Protein AF-A0A1G6FZF7-F1 (afdb_monomer)

Radius of gyration: 26.63 Å; Cα contacts (8 Å, |Δi|>4): 48; chains: 1; bounding box: 38×83×36 Å

Nearest PDB structures (foldseek):
  2ivx-assembly2_B  TM=2.485E-01  e=5.433E-01  Homo sapiens
  5ln3-assembly1_I  TM=4.070E-01  e=4.664E+00  Homo sapiens
  6msg-assembly1_B  TM=4.589E-01  e=8.240E+00  Homo sapiens

pLDDT: mean 76.97, std 15.12, range [40.91, 91.75]

Mean predicted aligned error: 15.94 Å

Foldseek 3Di:
DDQPPLLVVCCVQACVVPVVQSVVLVVVCVVVVHDPVLLSVQVVVCVVVVNRHDGSVSSVVSSCVVPPPPPDDPDPDPDPVVVVVVVVVVVVVVVVVVVVVVVVVVVVVVVVVVVVD

Organism: Bacteroides ovatus (NCBI:txid28116)

Solvent-accessible surface area (backbone atoms only — not comparable to full-atom values): 6853 Å² total; per-residue (Å²): 139,79,82,55,69,66,60,54,48,51,36,63,77,57,20,66,95,39,55,66,53,48,53,51,42,54,51,49,28,58,76,70,73,46,49,74,64,44,54,50,52,22,47,50,54,41,48,75,72,67,49,88,75,62,53,55,66,59,37,53,54,36,38,47,73,70,63,52,74,68,77,80,64,100,50,104,54,73,53,72,68,52,49,51,52,52,49,52,51,54,54,52,49,51,53,51,50,52,52,53,48,52,50,51,53,52,53,52,54,53,58,55,55,68,72,74,113

Secondary structure (DSSP, 8-state):
-PPPHHHHHHHHHHSTT-HHHHHHHHHHHHHTT--HHHHHHHHHHHHHTT-SS--HHHHHHHHHHHHS--SS---SS--HHHHHHHHHHHHHHHHHHHHHHHHHHHHHHHHHHHTT-

Sequence (117 aa):
MQMPAKIQELFQIHFQDNGRDFVLLIQYAAENGFTDKDIIRSYEALRLRGVHKVSADQIKAFMHANNEPQDGNGENVPAPEHRQQSRQIEDAAMGILVDLTRMMDSTQALTQIDSLN

Structure (mmCIF, N/CA/C/O backbone):
data_AF-A0A1G6FZF7-F1
#
_entry.id   AF-A0A1G6FZF7-F1
#
loop_
_atom_site.group_PDB
_atom_site.id
_atom_site.type_symbol
_atom_site.label_atom_id
_atom_site.label_alt_id
_atom_site.label_comp_id
_atom_site.label_asym_id
_atom_site.label_entity_id
_atom_site.label_seq_id
_atom_site.pdbx_PDB_ins_code
_atom_site.Cartn_x
_atom_site.Cartn_y
_atom_site.Cartn_z
_atom_site.occupancy
_atom_site.B_iso_or_equiv
_atom_site.auth_seq_id
_atom_site.auth_comp_id
_atom_site.auth_asym_id
_atom_site.auth_atom_id
_atom_site.pdbx_PDB_model_num
ATOM 1 N N . MET A 1 1 ? 7.752 23.705 -7.236 1.00 45.81 1 MET A N 1
ATOM 2 C CA . MET A 1 1 ? 7.417 22.272 -7.107 1.00 45.81 1 MET A CA 1
ATOM 3 C C . MET A 1 1 ? 5.906 22.175 -7.031 1.00 45.81 1 MET A C 1
ATOM 5 O O 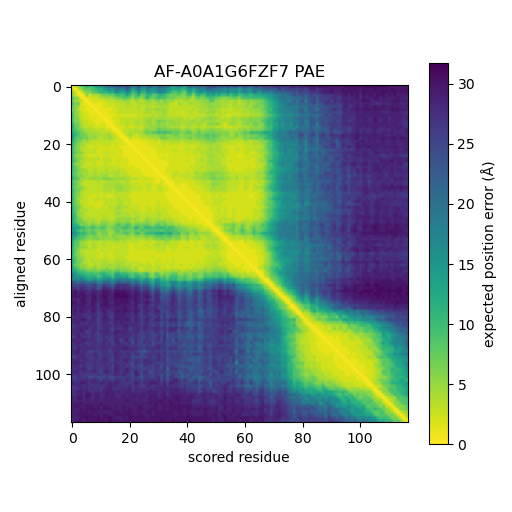. MET A 1 1 ? 5.335 22.674 -6.073 1.00 45.81 1 MET A O 1
ATOM 9 N N . GLN A 1 2 ? 5.255 21.681 -8.083 1.00 55.19 2 GLN A N 1
ATOM 10 C CA . GLN A 1 2 ? 3.797 21.559 -8.133 1.00 55.19 2 GLN A CA 1
ATOM 11 C C . GLN A 1 2 ? 3.448 20.112 -7.791 1.00 55.19 2 GLN A C 1
ATOM 13 O O . GLN A 1 2 ? 3.946 19.203 -8.452 1.00 55.19 2 GLN A O 1
ATOM 18 N N . MET A 1 3 ? 2.661 19.903 -6.732 1.00 63.12 3 MET A N 1
ATOM 19 C CA . MET A 1 3 ? 2.198 18.567 -6.358 1.00 63.12 3 MET A CA 1
ATOM 20 C C . MET A 1 3 ? 1.396 17.968 -7.524 1.00 63.12 3 MET A C 1
ATOM 22 O O . MET A 1 3 ? 0.525 18.657 -8.066 1.00 63.12 3 MET A O 1
ATOM 26 N N . PRO A 1 4 ? 1.655 16.713 -7.927 1.00 77.19 4 PRO A N 1
ATOM 27 C CA . PRO A 1 4 ? 0.869 16.057 -8.962 1.00 77.19 4 PRO A CA 1
ATOM 28 C C . PRO A 1 4 ? -0.612 16.007 -8.571 1.00 77.19 4 PRO A C 1
ATOM 30 O O . PRO A 1 4 ? -0.938 15.667 -7.435 1.00 77.19 4 PRO A O 1
ATOM 33 N N . ALA A 1 5 ? -1.518 16.268 -9.518 1.00 80.50 5 ALA A N 1
ATOM 34 C CA . ALA A 1 5 ? -2.965 16.271 -9.261 1.00 80.50 5 ALA A CA 1
ATOM 35 C C . ALA A 1 5 ? -3.462 14.974 -8.585 1.00 80.50 5 ALA A C 1
ATOM 37 O O . ALA A 1 5 ? -4.336 15.016 -7.726 1.00 80.50 5 ALA A O 1
ATOM 38 N N . LYS A 1 6 ? -2.837 13.829 -8.899 1.00 81.38 6 LYS A N 1
ATOM 39 C CA . LYS A 1 6 ? -3.139 12.526 -8.284 1.00 81.38 6 LYS A CA 1
ATOM 40 C C . LYS A 1 6 ? -2.745 12.422 -6.805 1.00 81.38 6 LYS A C 1
ATOM 42 O O . LYS A 1 6 ? -3.428 11.744 -6.048 1.00 81.38 6 LYS A O 1
ATOM 47 N N . ILE A 1 7 ? -1.668 13.085 -6.379 1.00 85.44 7 ILE A N 1
ATOM 48 C CA . ILE A 1 7 ? -1.271 13.147 -4.961 1.00 85.44 7 ILE A CA 1
ATOM 49 C C . ILE A 1 7 ? -2.283 13.988 -4.175 1.00 85.44 7 ILE A C 1
ATOM 51 O O . ILE A 1 7 ? -2.667 13.635 -3.062 1.00 85.44 7 ILE A O 1
ATOM 55 N N . GLN A 1 8 ? -2.773 15.068 -4.785 1.00 84.12 8 GLN A N 1
ATOM 56 C CA . GLN A 1 8 ? -3.816 15.898 -4.194 1.00 84.12 8 GLN A CA 1
ATOM 57 C C . GLN A 1 8 ? -5.166 15.163 -4.117 1.00 84.12 8 GLN A C 1
ATOM 59 O O . GLN A 1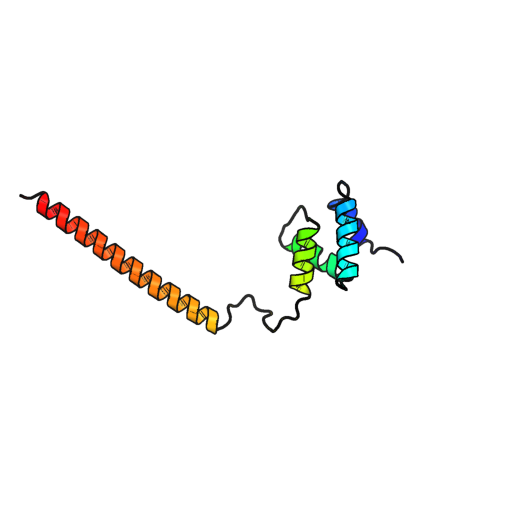 8 ? -5.878 15.295 -3.124 1.00 84.12 8 GLN A O 1
ATOM 64 N N . GLU A 1 9 ? -5.511 14.373 -5.135 1.00 86.62 9 GLU A N 1
ATOM 65 C CA . GLU A 1 9 ? -6.692 13.503 -5.128 1.00 86.62 9 GLU A CA 1
ATOM 66 C C . GLU A 1 9 ? -6.592 12.436 -4.027 1.00 86.62 9 GLU A C 1
ATOM 68 O O . GLU A 1 9 ? -7.527 12.267 -3.247 1.00 86.62 9 GLU A O 1
ATOM 73 N N . LEU A 1 10 ? -5.437 11.770 -3.900 1.00 86.69 10 LEU A N 1
ATOM 74 C CA . LEU A 1 10 ? -5.166 10.815 -2.822 1.00 86.69 10 LEU A CA 1
ATOM 75 C C . LEU A 1 10 ? -5.408 11.445 -1.444 1.00 86.69 10 LEU A C 1
ATOM 77 O O . LEU A 1 10 ? -6.072 10.840 -0.601 1.00 86.69 10 LEU A O 1
ATOM 81 N N . PHE A 1 11 ? -4.906 12.667 -1.238 1.00 87.38 11 PHE A N 1
ATOM 82 C CA . PHE A 1 11 ? -5.123 13.413 -0.004 1.00 87.38 11 PHE A CA 1
ATOM 83 C C . PHE A 1 11 ? -6.611 13.670 0.259 1.00 87.38 11 PHE A C 1
ATOM 85 O O . PHE A 1 11 ? -7.099 13.346 1.337 1.00 87.38 11 PHE A O 1
ATOM 92 N N . GLN A 1 12 ? -7.343 14.200 -0.726 1.00 86.00 12 GLN A N 1
ATOM 93 C CA . GLN A 1 12 ? -8.763 14.535 -0.569 1.00 86.00 12 GLN A CA 1
ATOM 94 C C . GLN A 1 12 ? -9.645 13.309 -0.311 1.00 86.00 12 GLN A C 1
ATOM 96 O O . GLN A 1 12 ? -10.606 13.404 0.439 1.00 86.00 12 GLN A O 1
ATOM 101 N N . ILE A 1 13 ? -9.332 12.157 -0.906 1.00 85.62 13 ILE A N 1
ATOM 102 C CA . ILE A 1 13 ? -10.181 10.965 -0.773 1.00 85.62 13 ILE A CA 1
ATOM 103 C C . ILE A 1 13 ? -9.869 10.188 0.513 1.00 85.62 13 ILE A C 1
ATOM 105 O O . ILE A 1 13 ? -10.790 9.711 1.174 1.00 85.62 13 ILE A O 1
ATOM 109 N N . HIS A 1 14 ? -8.589 10.031 0.870 1.00 84.75 14 HIS A N 1
ATOM 110 C CA . HIS A 1 14 ? -8.176 9.085 1.922 1.00 84.75 14 HIS A CA 1
ATOM 111 C C . HIS A 1 14 ? -7.594 9.740 3.175 1.00 84.75 14 HIS A C 1
ATOM 113 O O . HIS A 1 14 ? -7.572 9.109 4.231 1.00 84.75 14 HIS A O 1
ATOM 119 N N . PHE A 1 15 ? -7.150 10.996 3.086 1.00 85.94 15 PHE A N 1
ATOM 120 C CA . PHE A 1 15 ? -6.428 11.679 4.164 1.00 85.94 15 PHE A CA 1
ATOM 121 C C . PHE A 1 15 ? -7.022 13.038 4.555 1.00 85.94 15 PHE A C 1
ATOM 123 O O . PHE A 1 15 ? -6.409 13.750 5.349 1.00 85.94 15 PHE A O 1
ATOM 130 N N . GLN A 1 16 ? -8.212 13.395 4.061 1.00 85.19 16 GLN A N 1
ATOM 131 C CA . GLN A 1 16 ? -8.853 14.679 4.367 1.00 85.19 16 GLN A CA 1
ATOM 132 C C . GLN A 1 16 ? -9.039 14.878 5.881 1.00 85.19 16 GLN A C 1
ATOM 134 O O . GLN A 1 16 ? -8.752 15.954 6.401 1.00 85.19 16 GLN A O 1
ATOM 139 N N . ASP A 1 17 ? -9.428 13.815 6.589 1.00 85.12 17 ASP A N 1
ATOM 140 C CA . ASP A 1 17 ? -9.598 13.818 8.048 1.00 85.12 17 ASP A CA 1
ATOM 141 C C . ASP A 1 17 ? -8.298 13.509 8.811 1.00 85.12 17 ASP A C 1
ATOM 143 O O . ASP A 1 17 ? -8.254 13.593 10.037 1.00 85.12 17 ASP A O 1
ATOM 147 N N . ASN A 1 18 ? -7.229 13.122 8.105 1.00 82.69 18 ASN A N 1
ATOM 148 C CA . ASN A 1 18 ? -5.983 12.660 8.709 1.00 82.69 18 ASN A CA 1
ATOM 149 C C . ASN A 1 18 ? -4.748 13.134 7.928 1.00 82.69 18 ASN A C 1
ATOM 151 O O . ASN A 1 18 ? -3.924 12.354 7.443 1.00 82.69 18 ASN A O 1
ATOM 155 N N . GLY A 1 19 ? -4.615 14.457 7.814 1.00 85.81 19 GLY A N 1
ATOM 156 C CA . GLY A 1 19 ? -3.518 15.064 7.063 1.00 85.81 19 GLY A CA 1
ATOM 157 C C . GLY A 1 19 ? -2.133 14.817 7.664 1.00 85.81 19 GLY A C 1
ATOM 158 O O . GLY A 1 19 ? -1.141 14.849 6.939 1.00 85.81 19 GLY A O 1
ATOM 159 N N . ARG A 1 20 ? -2.049 14.504 8.965 1.00 88.81 20 ARG A N 1
ATOM 160 C CA . ARG A 1 20 ? -0.788 14.119 9.617 1.00 88.81 20 ARG A CA 1
ATOM 161 C C . ARG A 1 20 ? -0.214 12.844 9.004 1.00 88.81 20 ARG A C 1
ATOM 163 O O . ARG A 1 20 ? 0.976 12.810 8.698 1.00 88.81 20 ARG A O 1
ATOM 170 N N . ASP A 1 21 ? -1.050 11.834 8.788 1.00 88.88 21 ASP A N 1
ATOM 171 C CA . ASP A 1 21 ? -0.618 10.559 8.210 1.00 88.88 21 ASP A CA 1
ATOM 172 C C . ASP A 1 21 ? -0.166 10.715 6.759 1.00 88.88 21 ASP A C 1
ATOM 174 O O . ASP A 1 21 ? 0.787 10.064 6.333 1.00 88.88 21 ASP A O 1
ATOM 178 N N . PHE A 1 22 ? -0.787 11.632 6.018 1.00 89.88 22 PHE A N 1
ATOM 179 C CA . PHE A 1 22 ? -0.342 11.977 4.673 1.00 89.88 22 PHE A CA 1
ATOM 180 C C . PHE A 1 22 ? 1.036 12.644 4.671 1.00 89.88 22 PHE A C 1
ATOM 182 O O . PHE A 1 22 ? 1.908 12.241 3.908 1.00 89.88 22 PHE A O 1
ATOM 189 N N . VAL A 1 23 ? 1.276 13.620 5.552 1.00 90.38 23 VAL A N 1
ATOM 190 C CA . VAL A 1 23 ? 2.602 14.252 5.670 1.00 90.38 23 VAL A CA 1
ATOM 191 C C . VAL A 1 23 ? 3.660 13.222 6.071 1.00 90.38 23 VAL A C 1
ATOM 193 O O . VAL A 1 23 ? 4.742 13.206 5.490 1.00 90.38 23 VAL A O 1
ATOM 196 N N . LEU A 1 24 ? 3.337 12.317 7.003 1.00 91.75 24 LEU A N 1
ATOM 197 C CA . LEU A 1 24 ? 4.221 11.214 7.389 1.00 91.75 24 LEU A CA 1
ATOM 198 C C . LEU A 1 24 ? 4.499 10.255 6.226 1.00 91.75 24 LEU A C 1
ATOM 200 O O . LEU A 1 24 ? 5.615 9.761 6.107 1.00 91.75 24 LEU A O 1
ATOM 204 N N . LEU A 1 25 ? 3.518 10.000 5.359 1.00 91.00 25 LEU A N 1
ATOM 205 C CA . LEU A 1 25 ? 3.705 9.197 4.151 1.00 91.00 25 LEU A CA 1
ATOM 206 C C . LEU A 1 25 ? 4.658 9.873 3.157 1.00 91.00 25 LEU A C 1
ATOM 208 O O . LEU A 1 25 ? 5.550 9.206 2.639 1.00 91.00 25 LEU A O 1
ATOM 212 N N . ILE A 1 26 ? 4.496 11.178 2.909 1.00 91.31 26 ILE A N 1
ATOM 213 C CA . ILE A 1 26 ? 5.388 11.938 2.018 1.00 91.31 26 ILE A CA 1
ATOM 214 C C . ILE A 1 26 ? 6.814 11.980 2.584 1.00 91.31 26 ILE A C 1
ATOM 216 O O . ILE A 1 26 ? 7.772 11.731 1.855 1.00 91.31 26 ILE A O 1
ATOM 220 N N . GLN A 1 27 ? 6.956 12.245 3.885 1.00 90.19 27 GLN A N 1
ATOM 221 C CA . GLN A 1 27 ? 8.254 12.259 4.562 1.00 90.19 27 GLN A CA 1
ATOM 222 C C . GLN A 1 27 ? 8.933 10.889 4.475 1.00 90.19 27 GLN A C 1
ATOM 224 O O . GLN A 1 27 ? 10.096 10.795 4.094 1.00 90.19 27 GLN A O 1
ATOM 229 N N . TYR A 1 28 ? 8.180 9.823 4.749 1.00 91.00 28 TYR A N 1
ATOM 230 C CA . TYR A 1 28 ? 8.663 8.455 4.623 1.00 91.00 28 TYR A CA 1
ATOM 231 C C . TYR A 1 28 ? 9.139 8.144 3.202 1.00 91.00 28 TYR A C 1
ATOM 233 O O . TYR A 1 28 ? 10.198 7.547 3.024 1.00 91.00 28 TYR A O 1
ATOM 241 N N . ALA A 1 29 ? 8.374 8.553 2.188 1.00 89.75 29 ALA A N 1
ATOM 242 C CA . ALA A 1 29 ? 8.758 8.354 0.800 1.00 89.75 29 ALA A CA 1
ATOM 243 C C . ALA A 1 29 ? 10.096 9.043 0.491 1.00 89.75 29 ALA A C 1
ATOM 245 O O . ALA A 1 29 ? 11.011 8.392 -0.007 1.00 89.75 29 ALA A O 1
ATOM 246 N N . ALA A 1 30 ? 10.250 10.307 0.891 1.00 88.88 30 ALA A N 1
ATOM 247 C CA . ALA A 1 30 ? 11.489 11.056 0.703 1.00 88.88 30 ALA 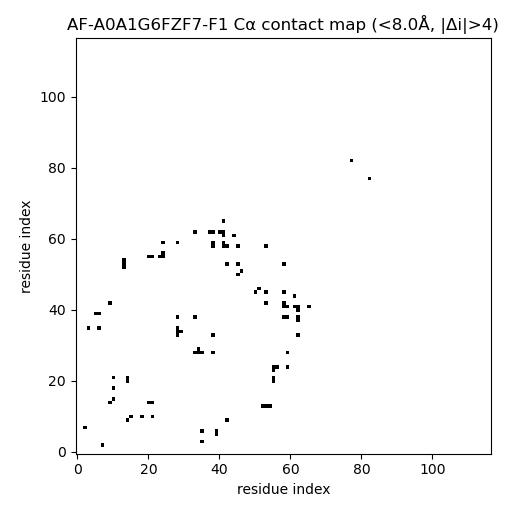A CA 1
ATOM 248 C C . ALA A 1 30 ? 12.694 10.418 1.426 1.00 88.88 30 ALA A C 1
ATOM 250 O O . ALA A 1 30 ? 13.773 10.326 0.845 1.00 88.88 30 ALA A O 1
ATOM 251 N N . GLU A 1 31 ? 12.513 9.939 2.662 1.00 91.38 31 GLU A N 1
ATOM 252 C CA . GLU A 1 31 ? 13.567 9.278 3.453 1.00 91.38 31 GLU A CA 1
ATOM 253 C C . GLU A 1 31 ? 14.031 7.947 2.853 1.00 91.38 31 GLU A C 1
ATOM 255 O O . GLU A 1 31 ? 15.195 7.579 2.993 1.00 91.38 31 GLU A O 1
ATOM 260 N N . ASN A 1 32 ? 13.133 7.237 2.169 1.00 88.25 32 ASN A N 1
ATOM 261 C CA . ASN A 1 32 ? 13.411 5.933 1.566 1.00 88.25 32 ASN A CA 1
ATOM 262 C C . ASN A 1 32 ? 13.722 6.025 0.060 1.00 88.25 32 ASN A C 1
ATOM 264 O O . ASN A 1 32 ? 13.848 5.001 -0.604 1.00 88.25 32 ASN A O 1
ATOM 268 N N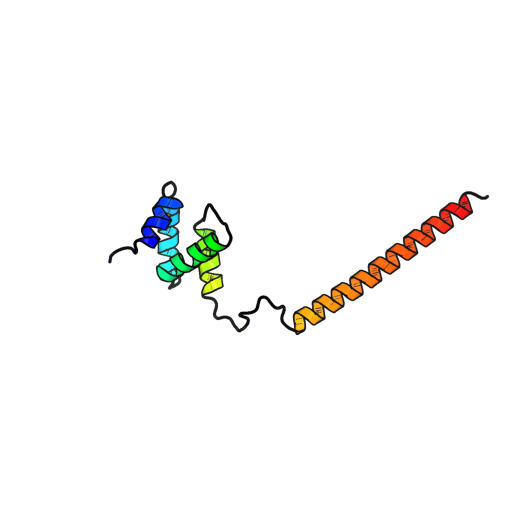 . GLY A 1 33 ? 13.846 7.237 -0.495 1.00 87.69 33 GLY A N 1
ATOM 269 C CA . GLY A 1 33 ? 14.138 7.452 -1.917 1.00 87.69 33 GLY A CA 1
ATOM 270 C C . GLY A 1 33 ? 12.962 7.181 -2.863 1.00 87.69 33 GLY A C 1
ATOM 271 O O . GLY A 1 33 ? 13.153 7.152 -4.078 1.00 87.69 33 GLY A O 1
ATOM 272 N N . PHE A 1 34 ? 11.749 7.010 -2.333 1.00 89.31 34 PHE A N 1
ATOM 273 C CA . PHE A 1 34 ? 10.535 6.884 -3.131 1.00 89.31 34 PHE A CA 1
ATOM 274 C C . PHE A 1 34 ? 10.083 8.241 -3.662 1.00 89.31 34 PHE A C 1
ATOM 276 O O . PHE A 1 34 ? 10.161 9.274 -2.995 1.00 89.31 34 PHE A O 1
ATOM 283 N N . THR A 1 35 ? 9.555 8.225 -4.879 1.00 88.50 35 THR A N 1
ATOM 284 C CA . THR A 1 35 ? 9.024 9.409 -5.550 1.00 88.50 35 THR A CA 1
ATOM 285 C C . THR A 1 35 ? 7.501 9.460 -5.461 1.00 88.50 35 THR A C 1
ATOM 287 O O . THR A 1 35 ? 6.834 8.459 -5.195 1.00 88.50 35 THR A O 1
ATOM 290 N N . ASP A 1 36 ? 6.912 10.608 -5.800 1.00 87.56 36 ASP A N 1
ATOM 291 C CA . ASP A 1 36 ? 5.454 10.745 -5.931 1.00 87.56 36 ASP A CA 1
ATOM 292 C C . ASP A 1 36 ? 4.843 9.684 -6.867 1.00 87.56 36 ASP A C 1
ATOM 294 O O . ASP A 1 36 ? 3.701 9.258 -6.686 1.00 87.56 36 ASP A O 1
ATOM 298 N N . LYS A 1 37 ? 5.602 9.225 -7.874 1.00 86.88 37 LYS A N 1
ATOM 299 C CA . LYS A 1 37 ? 5.157 8.179 -8.804 1.00 86.88 37 LYS A CA 1
ATOM 300 C C . LYS A 1 37 ? 5.008 6.825 -8.112 1.00 86.88 37 LYS A C 1
ATOM 302 O O . LYS A 1 37 ? 4.064 6.107 -8.430 1.00 86.88 37 LYS A O 1
ATOM 307 N N . ASP A 1 38 ? 5.886 6.495 -7.168 1.00 87.75 38 ASP A N 1
ATOM 308 C CA . ASP A 1 38 ? 5.843 5.239 -6.409 1.00 87.75 38 ASP A CA 1
ATOM 309 C C . ASP A 1 38 ? 4.632 5.195 -5.475 1.00 87.75 38 ASP A C 1
ATOM 311 O O . ASP A 1 38 ? 3.931 4.180 -5.396 1.00 87.75 38 ASP A O 1
ATOM 315 N N . ILE A 1 39 ? 4.327 6.333 -4.846 1.00 89.38 39 ILE A N 1
ATOM 316 C CA . ILE A 1 39 ? 3.125 6.527 -4.028 1.00 89.38 39 ILE A CA 1
ATOM 317 C C . ILE A 1 39 ? 1.870 6.314 -4.884 1.00 89.38 39 ILE A C 1
ATOM 319 O O . ILE A 1 39 ? 1.002 5.517 -4.525 1.00 89.38 39 ILE A O 1
ATOM 323 N N . ILE A 1 40 ? 1.783 6.983 -6.043 1.00 88.50 40 ILE A N 1
ATOM 324 C CA . ILE A 1 40 ? 0.634 6.870 -6.958 1.00 88.50 40 ILE A CA 1
ATOM 325 C C . ILE A 1 40 ? 0.474 5.433 -7.467 1.00 88.50 40 ILE A C 1
ATOM 327 O O . ILE A 1 40 ? -0.636 4.907 -7.462 1.00 88.50 40 ILE A O 1
ATOM 331 N N . ARG A 1 41 ? 1.566 4.781 -7.882 1.00 87.75 41 ARG A N 1
ATOM 332 C CA . ARG A 1 41 ? 1.543 3.397 -8.380 1.00 87.75 41 ARG A CA 1
ATOM 333 C C . ARG A 1 41 ? 1.020 2.429 -7.319 1.00 87.75 41 ARG A C 1
ATOM 335 O O . ARG A 1 41 ? 0.201 1.562 -7.615 1.00 87.75 41 ARG A O 1
ATOM 342 N N . SER A 1 42 ? 1.462 2.612 -6.079 1.00 89.50 42 SER A N 1
ATOM 343 C CA . SER A 1 42 ? 1.040 1.805 -4.931 1.00 89.50 42 SER A CA 1
ATOM 344 C C . SER A 1 42 ? -0.431 2.041 -4.585 1.00 89.50 42 SER A C 1
ATOM 346 O O . SER A 1 42 ? -1.176 1.090 -4.351 1.00 89.50 42 SER A O 1
ATOM 348 N N . TYR A 1 43 ? -0.881 3.296 -4.640 1.00 88.38 43 TYR A N 1
ATOM 349 C CA . TYR A 1 43 ? -2.289 3.653 -4.486 1.00 88.38 43 TYR A CA 1
ATOM 350 C C . TYR A 1 43 ? -3.181 3.023 -5.570 1.00 88.38 43 TYR A C 1
ATOM 352 O O . TYR A 1 43 ? -4.214 2.429 -5.258 1.00 88.38 43 TYR A O 1
ATOM 360 N N . GLU A 1 44 ? -2.781 3.095 -6.840 1.00 86.56 44 GLU A N 1
ATOM 361 C CA . GLU A 1 44 ? -3.538 2.497 -7.945 1.00 86.56 44 GLU A CA 1
ATOM 362 C C . GLU A 1 44 ? -3.627 0.970 -7.816 1.00 86.56 44 GLU A C 1
ATOM 364 O O . GLU A 1 44 ? -4.700 0.404 -8.030 1.00 86.56 44 GLU A O 1
ATOM 369 N N . ALA A 1 45 ? -2.546 0.308 -7.390 1.00 85.88 45 ALA A N 1
ATOM 370 C CA . ALA A 1 45 ? -2.537 -1.132 -7.132 1.00 85.88 45 ALA A CA 1
ATOM 371 C C . ALA A 1 45 ? -3.527 -1.541 -6.026 1.00 85.88 45 ALA A C 1
ATOM 373 O O . ALA A 1 45 ? -4.222 -2.551 -6.156 1.00 85.88 45 ALA A O 1
ATOM 374 N N . LEU A 1 46 ? -3.638 -0.742 -4.962 1.00 86.31 46 LEU A N 1
ATOM 375 C CA . LEU A 1 46 ? -4.619 -0.956 -3.893 1.00 86.31 46 LEU A CA 1
ATOM 376 C C . LEU A 1 46 ? -6.054 -0.760 -4.398 1.00 86.31 46 LEU A C 1
ATOM 378 O O . LEU A 1 46 ? -6.932 -1.574 -4.106 1.00 86.31 46 LEU A O 1
ATOM 382 N N . ARG A 1 47 ? -6.285 0.266 -5.225 1.00 83.81 47 ARG A N 1
ATOM 383 C CA . ARG A 1 47 ? -7.604 0.538 -5.809 1.00 83.81 47 ARG A CA 1
ATOM 384 C C . ARG A 1 47 ? -8.055 -0.568 -6.767 1.00 83.81 47 ARG A C 1
ATOM 386 O O . ARG A 1 47 ? -9.217 -0.960 -6.733 1.00 83.81 47 ARG A O 1
ATOM 393 N N . LEU A 1 48 ? -7.140 -1.113 -7.573 1.00 83.31 48 LEU A N 1
ATOM 394 C CA . LEU A 1 48 ? -7.404 -2.255 -8.462 1.00 83.31 48 LEU A CA 1
ATOM 395 C C . LEU A 1 48 ? -7.803 -3.523 -7.696 1.00 83.31 48 LEU A C 1
ATOM 397 O O . LEU A 1 48 ? -8.584 -4.322 -8.202 1.00 83.31 48 LEU A O 1
ATOM 401 N N . ARG A 1 49 ? -7.309 -3.694 -6.464 1.00 81.00 49 ARG A N 1
ATOM 402 C CA . ARG A 1 49 ? -7.689 -4.801 -5.572 1.00 81.00 49 ARG A CA 1
ATOM 403 C C . ARG A 1 49 ? -9.016 -4.572 -4.835 1.00 81.00 49 ARG A C 1
ATOM 405 O O . ARG A 1 49 ? -9.385 -5.393 -4.002 1.00 81.00 49 ARG A O 1
ATOM 412 N N . GLY A 1 50 ? -9.728 -3.479 -5.119 1.00 80.75 50 GLY A N 1
ATOM 413 C CA . GLY A 1 50 ? -11.010 -3.156 -4.486 1.00 80.75 50 GLY A CA 1
ATOM 414 C C . GLY A 1 50 ? -10.885 -2.551 -3.085 1.00 80.75 50 GLY A C 1
ATOM 415 O O . GLY A 1 50 ? -11.855 -2.544 -2.330 1.00 80.75 50 GLY A O 1
ATOM 416 N N . VAL A 1 51 ? -9.708 -2.040 -2.704 1.00 79.56 51 VAL A N 1
ATOM 417 C CA . VAL A 1 51 ? -9.534 -1.376 -1.406 1.00 79.56 51 VAL A CA 1
ATOM 418 C C . VAL A 1 51 ? -10.156 0.021 -1.467 1.00 79.56 51 VAL A C 1
ATOM 420 O O . VAL A 1 51 ? -9.620 0.931 -2.095 1.00 79.56 51 VAL A O 1
ATOM 423 N N . HIS A 1 52 ? -11.305 0.189 -0.808 1.00 74.88 52 HIS A N 1
ATOM 424 C CA . HIS A 1 52 ? -12.075 1.440 -0.818 1.00 74.88 52 HIS A CA 1
ATOM 425 C C . HIS A 1 52 ? -11.508 2.535 0.093 1.00 74.88 52 HIS A C 1
ATOM 427 O O . HIS A 1 52 ? -11.719 3.713 -0.183 1.00 74.88 52 HIS A O 1
ATOM 433 N N . LYS A 1 53 ? -10.792 2.164 1.160 1.00 80.56 53 LYS A N 1
ATOM 434 C CA . LYS A 1 53 ? -10.138 3.094 2.086 1.00 80.56 53 LYS A CA 1
ATOM 435 C C . LYS A 1 53 ? -8.688 2.681 2.258 1.00 80.56 53 LYS A C 1
ATOM 437 O O . LYS A 1 53 ? -8.418 1.588 2.752 1.00 80.56 53 LYS A O 1
ATOM 442 N N . VAL A 1 54 ? -7.781 3.545 1.829 1.00 83.88 54 VAL A N 1
ATOM 443 C CA . VAL A 1 54 ? -6.350 3.266 1.799 1.00 83.88 54 VAL A CA 1
ATOM 444 C C . VAL A 1 54 ? -5.660 4.005 2.941 1.00 83.88 54 VAL A C 1
ATOM 446 O O . VAL A 1 54 ? -5.812 5.215 3.074 1.00 83.88 54 VAL A O 1
ATOM 449 N N . SER A 1 55 ? -4.893 3.289 3.764 1.00 88.06 55 SER A N 1
ATOM 450 C CA . SER A 1 55 ? -4.070 3.893 4.819 1.00 88.06 55 SER A CA 1
ATOM 451 C C . SER A 1 55 ? -2.647 4.195 4.343 1.00 88.06 55 SER A C 1
ATOM 453 O O . SER A 1 55 ? -2.148 3.595 3.387 1.00 88.06 55 SER A O 1
ATOM 455 N N . ALA A 1 56 ? -1.955 5.096 5.049 1.00 87.62 56 ALA A N 1
ATOM 456 C CA . ALA A 1 56 ? -0.545 5.383 4.789 1.00 87.62 56 ALA A CA 1
ATOM 457 C C . ALA A 1 56 ? 0.310 4.109 4.856 1.00 87.62 56 ALA A C 1
ATOM 459 O O . ALA A 1 56 ? 1.135 3.881 3.978 1.00 87.62 56 ALA A O 1
ATOM 460 N N . ASP A 1 57 ? 0.084 3.247 5.848 1.00 88.44 57 ASP A N 1
ATOM 461 C CA . ASP A 1 57 ? 0.877 2.027 6.019 1.00 88.44 57 ASP A CA 1
ATOM 462 C C . ASP A 1 57 ? 0.649 1.008 4.898 1.00 88.44 57 ASP A C 1
ATOM 464 O O . ASP A 1 57 ? 1.596 0.350 4.470 1.00 88.44 57 ASP A O 1
ATOM 468 N N . GLN A 1 58 ? -0.567 0.929 4.346 1.00 89.31 58 GLN A N 1
ATOM 469 C CA . GLN A 1 58 ? -0.834 0.102 3.166 1.00 89.31 58 GLN A CA 1
ATOM 470 C C . GLN A 1 58 ? -0.070 0.609 1.940 1.00 89.31 58 GLN A C 1
ATOM 472 O O . GLN A 1 58 ? 0.502 -0.190 1.201 1.00 89.31 58 GLN A O 1
ATOM 477 N N . ILE A 1 59 ? -0.014 1.929 1.737 1.00 90.06 59 ILE A N 1
ATOM 478 C CA . ILE A 1 59 ? 0.764 2.518 0.640 1.00 90.06 59 ILE A CA 1
ATOM 479 C C . ILE A 1 59 ? 2.254 2.245 0.851 1.00 90.06 59 ILE A C 1
ATOM 481 O O . ILE A 1 59 ? 2.915 1.817 -0.089 1.00 90.06 59 ILE A O 1
ATOM 485 N N . LYS A 1 60 ? 2.777 2.412 2.075 1.00 91.31 60 LYS A N 1
ATOM 486 C CA . LYS A 1 60 ? 4.176 2.089 2.408 1.00 91.31 60 LYS A CA 1
ATOM 487 C C . LYS A 1 60 ? 4.516 0.637 2.084 1.00 91.31 60 LYS A C 1
ATOM 489 O O . LYS A 1 60 ? 5.504 0.391 1.400 1.00 91.31 60 LYS A O 1
ATOM 494 N N . ALA A 1 61 ? 3.682 -0.308 2.519 1.00 88.69 61 ALA A N 1
ATOM 495 C CA . ALA A 1 61 ? 3.891 -1.728 2.252 1.00 88.69 61 ALA A CA 1
ATOM 496 C C . ALA A 1 61 ? 3.942 -2.028 0.744 1.00 88.69 61 ALA A C 1
ATOM 498 O O . ALA A 1 61 ? 4.811 -2.767 0.287 1.00 88.69 61 ALA A O 1
ATOM 499 N N . PHE A 1 62 ? 3.055 -1.413 -0.044 1.00 87.25 62 PHE A N 1
ATOM 500 C CA . PHE A 1 62 ? 3.051 -1.586 -1.498 1.00 87.25 62 PHE A CA 1
ATOM 501 C C . PHE A 1 62 ? 4.206 -0.867 -2.201 1.00 87.25 62 PHE A C 1
ATOM 503 O O . PHE A 1 62 ? 4.682 -1.374 -3.212 1.00 87.25 62 PHE A O 1
ATOM 510 N N . MET A 1 63 ? 4.690 0.266 -1.684 1.00 88.56 63 MET A N 1
ATOM 511 C CA . MET A 1 63 ? 5.873 0.931 -2.241 1.00 88.56 63 MET A CA 1
ATOM 512 C C . MET A 1 63 ? 7.089 0.012 -2.177 1.00 88.56 63 MET A C 1
ATOM 514 O O . MET A 1 63 ? 7.777 -0.120 -3.185 1.00 88.56 63 MET A O 1
ATOM 518 N N . HIS A 1 64 ? 7.279 -0.686 -1.053 1.00 85.81 64 HIS A N 1
ATOM 519 C CA . HIS A 1 64 ? 8.323 -1.704 -0.902 1.00 85.81 64 HIS A CA 1
ATOM 520 C C . HIS A 1 64 ? 8.082 -2.923 -1.782 1.00 85.81 64 HIS A C 1
ATOM 522 O O . HIS A 1 64 ? 8.967 -3.298 -2.538 1.00 85.81 64 HIS A O 1
ATOM 528 N N . ALA A 1 65 ? 6.871 -3.484 -1.785 1.00 82.19 65 ALA A N 1
ATOM 529 C CA . ALA A 1 65 ? 6.555 -4.645 -2.624 1.00 82.19 65 ALA A CA 1
ATOM 530 C C . ALA A 1 65 ? 6.732 -4.381 -4.136 1.00 82.19 65 ALA A C 1
ATOM 532 O O . ALA A 1 65 ? 6.949 -5.313 -4.905 1.00 82.19 65 ALA A O 1
ATOM 533 N N . ASN A 1 66 ? 6.618 -3.121 -4.570 1.00 73.12 66 ASN A N 1
ATOM 534 C CA . ASN A 1 66 ? 6.784 -2.713 -5.966 1.00 73.12 66 ASN A CA 1
ATOM 535 C C . ASN A 1 66 ? 8.220 -2.282 -6.328 1.00 73.12 66 ASN A C 1
ATOM 537 O O . ASN A 1 66 ? 8.517 -2.200 -7.521 1.00 73.12 66 ASN A O 1
ATOM 541 N N . ASN A 1 67 ? 9.060 -1.940 -5.341 1.00 65.69 67 ASN A N 1
ATOM 542 C CA . ASN A 1 67 ? 10.433 -1.448 -5.529 1.00 65.69 67 ASN A CA 1
ATOM 543 C C . ASN A 1 67 ? 11.511 -2.395 -5.002 1.00 65.69 67 ASN A C 1
ATOM 545 O O . ASN A 1 67 ? 12.685 -2.146 -5.273 1.00 65.69 67 ASN A O 1
ATOM 549 N N . GLU A 1 68 ? 11.160 -3.471 -4.290 1.00 56.03 68 GLU A N 1
ATOM 550 C CA . GLU A 1 68 ? 12.092 -4.586 -4.186 1.00 56.03 68 GLU A CA 1
ATOM 551 C C . GLU A 1 68 ? 12.504 -4.951 -5.615 1.00 56.03 68 GLU A C 1
ATOM 553 O O . GLU A 1 68 ? 11.621 -5.163 -6.464 1.00 56.03 68 GLU A O 1
ATOM 558 N N . PRO A 1 69 ? 13.819 -4.980 -5.929 1.00 47.12 69 PRO A N 1
ATOM 559 C CA . PRO A 1 69 ? 14.242 -5.671 -7.124 1.00 47.12 69 PRO A CA 1
ATOM 560 C C . PRO A 1 69 ? 13.594 -7.040 -7.007 1.00 47.12 69 PRO A C 1
ATOM 562 O O . PRO A 1 69 ? 13.747 -7.719 -5.994 1.00 47.12 69 PRO A O 1
ATOM 565 N N . GLN A 1 70 ? 12.794 -7.402 -8.004 1.00 48.38 70 GLN A N 1
ATOM 566 C CA . GLN A 1 70 ? 12.448 -8.793 -8.195 1.00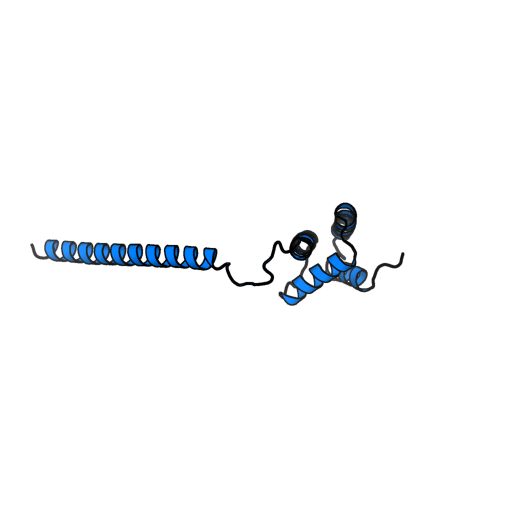 48.38 70 GLN A CA 1
ATOM 567 C C . GLN A 1 70 ? 13.786 -9.505 -8.418 1.00 48.38 70 GLN A C 1
ATOM 569 O O . GLN A 1 70 ? 14.219 -9.665 -9.556 1.00 48.38 70 GLN A O 1
ATOM 574 N N . ASP A 1 71 ? 14.470 -9.876 -7.336 1.00 43.84 71 ASP A N 1
ATOM 575 C CA . ASP A 1 71 ? 15.291 -11.068 -7.302 1.00 43.84 71 ASP A CA 1
ATOM 576 C C . ASP A 1 71 ? 14.326 -12.158 -7.764 1.00 43.84 71 ASP A C 1
ATOM 578 O O . ASP A 1 71 ? 13.294 -12.404 -7.138 1.00 43.84 71 ASP A O 1
ATOM 582 N N . GLY A 1 72 ? 14.523 -12.552 -9.023 1.00 42.34 72 GLY A N 1
ATOM 583 C CA . GLY A 1 72 ? 13.437 -12.716 -9.986 1.00 42.34 72 GLY A CA 1
ATOM 584 C C . GLY A 1 72 ? 12.274 -13.557 -9.489 1.00 42.34 72 GLY A C 1
ATOM 585 O O . GLY A 1 72 ? 12.502 -14.634 -8.964 1.00 42.34 72 GLY A O 1
ATOM 586 N N . ASN A 1 73 ? 11.046 -13.072 -9.690 1.00 41.59 73 ASN A N 1
ATOM 587 C CA . ASN A 1 73 ? 9.846 -13.877 -9.950 1.00 41.59 73 ASN A CA 1
ATOM 588 C C . ASN A 1 73 ? 8.637 -12.945 -10.102 1.00 41.59 73 ASN A C 1
ATOM 590 O O . ASN A 1 73 ? 7.798 -12.793 -9.216 1.00 41.59 73 ASN A O 1
ATOM 594 N N . GLY A 1 74 ? 8.519 -12.346 -11.288 1.00 40.91 74 GLY A N 1
ATOM 595 C CA . GLY A 1 74 ? 7.270 -11.782 -11.802 1.00 40.91 74 GLY A CA 1
ATOM 596 C C . GLY A 1 74 ? 6.244 -12.861 -12.164 1.00 40.91 74 GLY A C 1
ATOM 597 O O . GLY A 1 74 ? 5.583 -12.763 -13.191 1.00 40.91 74 GLY A O 1
ATOM 598 N N . GLU A 1 75 ? 6.102 -13.889 -11.335 1.00 44.84 75 GLU A N 1
ATOM 599 C CA . GLU A 1 75 ? 5.158 -14.969 -11.545 1.00 44.84 75 GLU A CA 1
ATOM 600 C C . GLU A 1 75 ? 4.532 -15.323 -10.196 1.00 44.84 75 GLU A C 1
ATOM 602 O O . GLU A 1 75 ? 5.194 -15.754 -9.257 1.00 44.84 75 GLU A O 1
ATOM 607 N N . ASN A 1 76 ? 3.209 -15.174 -10.115 1.00 52.78 76 ASN A N 1
ATOM 608 C CA . ASN A 1 76 ? 2.350 -15.843 -9.134 1.00 52.78 76 ASN A CA 1
ATOM 609 C C . ASN A 1 76 ? 2.341 -17.364 -9.398 1.00 52.78 76 ASN A C 1
ATOM 611 O O . ASN A 1 76 ? 1.303 -18.014 -9.489 1.00 52.78 76 ASN A O 1
ATOM 615 N N . VAL A 1 77 ? 3.523 -17.925 -9.605 1.00 55.16 77 VAL A N 1
ATOM 616 C CA . VAL A 1 77 ? 3.757 -19.314 -9.914 1.00 55.16 77 VAL A CA 1
ATOM 617 C C . VAL A 1 77 ? 4.756 -19.752 -8.860 1.00 55.16 77 VAL A C 1
ATOM 619 O O . VAL A 1 77 ? 5.884 -19.259 -8.867 1.00 55.16 77 VAL A O 1
ATOM 622 N N . PRO A 1 78 ? 4.360 -20.610 -7.904 1.00 49.28 78 PRO A N 1
ATOM 623 C CA . PRO A 1 78 ? 5.308 -21.123 -6.934 1.00 49.28 78 PRO A CA 1
ATOM 624 C C . PRO A 1 78 ? 6.494 -21.697 -7.705 1.00 49.28 78 PRO A C 1
ATOM 626 O O . PRO A 1 78 ? 6.296 -22.476 -8.651 1.00 49.28 78 PRO A O 1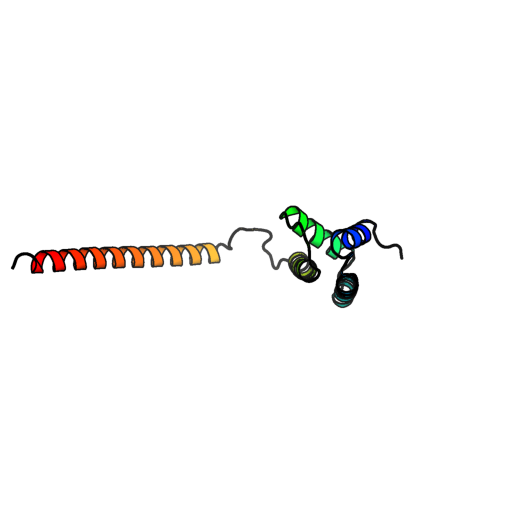
ATOM 629 N N . ALA A 1 79 ? 7.697 -21.257 -7.317 1.00 53.62 79 ALA A N 1
ATOM 630 C CA . ALA A 1 79 ? 8.959 -21.753 -7.842 1.00 53.62 79 ALA A CA 1
ATOM 631 C C . ALA A 1 79 ? 8.890 -23.289 -7.954 1.00 53.62 79 ALA A C 1
ATOM 633 O O . ALA A 1 79 ? 8.239 -23.930 -7.121 1.00 53.62 79 ALA A O 1
ATOM 634 N N . PRO A 1 80 ? 9.504 -23.916 -8.968 1.00 57.09 80 PRO A N 1
ATOM 635 C CA . PRO A 1 80 ? 9.400 -25.363 -9.170 1.00 57.09 80 PRO A CA 1
ATOM 636 C C . PRO A 1 80 ? 9.768 -26.169 -7.909 1.00 57.09 80 PRO A C 1
ATOM 638 O O . PRO A 1 80 ? 9.129 -27.182 -7.627 1.00 57.09 80 PRO A O 1
ATOM 641 N N . GLU A 1 81 ? 10.695 -25.662 -7.094 1.00 58.16 81 GLU A N 1
ATOM 642 C CA . GLU A 1 81 ? 11.053 -26.218 -5.783 1.00 58.16 81 GLU A CA 1
ATOM 643 C C . GLU A 1 81 ? 9.908 -26.131 -4.760 1.00 58.16 81 GLU A C 1
ATOM 645 O O . GLU A 1 81 ? 9.625 -27.105 -4.063 1.00 58.16 81 GLU A O 1
ATOM 650 N N . HIS A 1 82 ? 9.177 -25.013 -4.722 1.00 58.84 82 HIS A N 1
ATOM 651 C CA . HIS A 1 82 ? 7.999 -24.847 -3.867 1.00 58.84 82 HIS A CA 1
ATOM 652 C C . HIS A 1 82 ? 6.840 -25.733 -4.331 1.00 58.84 82 HIS A C 1
ATOM 654 O O . HIS A 1 82 ? 6.157 -26.309 -3.492 1.00 58.84 82 HIS A O 1
ATOM 660 N N . ARG A 1 83 ? 6.641 -25.937 -5.646 1.00 62.00 83 ARG A N 1
ATOM 661 C CA . ARG A 1 83 ? 5.662 -26.932 -6.133 1.00 62.00 83 ARG A CA 1
ATOM 662 C C . ARG A 1 83 ? 6.014 -28.342 -5.681 1.00 62.00 83 ARG A C 1
ATOM 664 O O . ARG A 1 83 ? 5.115 -29.119 -5.370 1.00 62.00 83 ARG A O 1
ATOM 671 N N . GLN A 1 84 ? 7.298 -28.687 -5.679 1.00 66.75 84 GLN A N 1
ATOM 672 C CA . GLN A 1 84 ? 7.743 -30.004 -5.245 1.00 66.75 84 GLN A CA 1
ATOM 673 C C . GLN A 1 84 ? 7.549 -30.190 -3.736 1.00 66.75 84 GLN A C 1
ATOM 675 O O . GLN A 1 84 ? 7.038 -31.230 -3.327 1.00 66.75 84 GLN A O 1
ATOM 680 N N . GLN A 1 8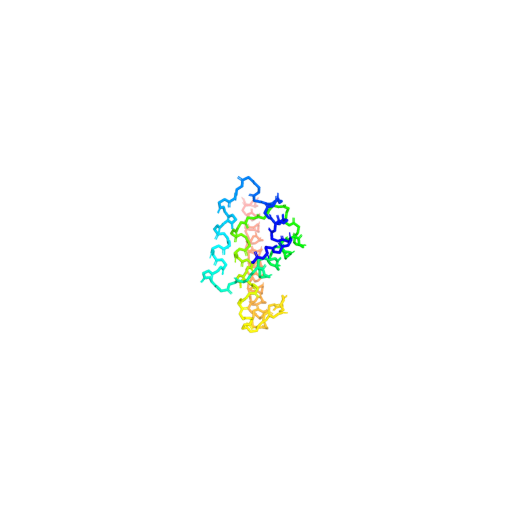5 ? 7.853 -29.173 -2.926 1.00 69.69 85 GLN A N 1
ATOM 681 C CA . GLN A 1 85 ? 7.569 -29.187 -1.488 1.00 69.69 85 GLN A CA 1
ATOM 682 C C . GLN A 1 85 ? 6.063 -29.248 -1.195 1.00 69.69 85 GLN A C 1
ATOM 684 O O . GLN A 1 85 ? 5.641 -30.067 -0.385 1.00 69.69 85 GLN A O 1
ATOM 689 N N . SER A 1 86 ? 5.233 -28.464 -1.893 1.00 75.12 86 SER A N 1
ATOM 690 C CA . SER A 1 86 ? 3.773 -28.519 -1.742 1.00 75.12 86 SER A CA 1
ATOM 691 C C . SER A 1 86 ? 3.217 -29.908 -2.059 1.00 75.12 86 SER A C 1
ATOM 693 O O . SER A 1 86 ? 2.430 -30.426 -1.276 1.00 75.12 86 SER A O 1
ATOM 695 N N . ARG A 1 87 ? 3.687 -30.561 -3.133 1.00 77.75 87 ARG A N 1
ATOM 696 C CA . ARG A 1 87 ? 3.288 -31.946 -3.445 1.00 77.75 87 ARG A CA 1
ATOM 697 C C . ARG A 1 87 ? 3.699 -32.936 -2.358 1.00 77.75 87 ARG A C 1
ATOM 699 O O . ARG A 1 87 ? 2.926 -33.829 -2.044 1.00 77.75 87 ARG A O 1
ATOM 706 N N . GLN A 1 88 ? 4.898 -32.795 -1.790 1.00 82.25 88 GLN A N 1
ATOM 707 C CA . GLN A 1 88 ? 5.353 -33.669 -0.700 1.00 82.25 88 GLN A CA 1
ATOM 708 C C . GLN A 1 88 ? 4.493 -33.499 0.558 1.00 82.25 88 GLN A C 1
ATOM 710 O O . GLN A 1 88 ? 4.189 -34.481 1.229 1.00 82.25 88 GLN A O 1
ATOM 715 N N . ILE A 1 89 ? 4.072 -32.267 0.857 1.00 83.62 89 ILE A N 1
ATOM 716 C CA . ILE A 1 89 ? 3.174 -31.970 1.979 1.00 83.62 89 ILE A CA 1
ATOM 717 C C . ILE A 1 89 ? 1.778 -32.552 1.725 1.00 83.62 89 ILE A C 1
ATOM 719 O O . ILE A 1 89 ? 1.207 -33.164 2.624 1.00 83.62 89 ILE A O 1
ATOM 723 N N . GLU A 1 90 ? 1.239 -32.399 0.514 1.00 85.50 90 GLU A N 1
ATOM 724 C CA . GLU A 1 90 ? -0.061 -32.963 0.127 1.00 85.50 90 GLU A CA 1
ATOM 725 C C . GLU A 1 90 ? -0.067 -34.497 0.202 1.00 85.50 90 GLU A C 1
ATOM 727 O O . GLU A 1 90 ? -0.997 -35.075 0.763 1.00 85.50 90 GLU A O 1
ATOM 732 N N . ASP A 1 91 ? 0.983 -35.157 -0.291 1.00 87.25 91 ASP A N 1
ATOM 733 C CA . ASP A 1 91 ? 1.102 -36.620 -0.261 1.00 87.25 91 ASP A CA 1
ATOM 734 C C . ASP A 1 91 ? 1.231 -37.149 1.179 1.00 87.25 91 ASP A C 1
ATOM 736 O O . ASP A 1 91 ? 0.533 -38.085 1.580 1.00 87.25 91 ASP A O 1
ATOM 740 N N . ALA A 1 92 ? 2.036 -36.477 2.011 1.00 88.50 92 ALA A N 1
ATOM 741 C CA . ALA A 1 92 ? 2.150 -36.798 3.432 1.00 88.50 92 ALA A CA 1
ATOM 742 C C . ALA A 1 92 ? 0.821 -36.595 4.182 1.00 88.50 92 ALA A C 1
ATOM 744 O O . ALA A 1 92 ? 0.434 -37.433 4.999 1.00 88.50 92 ALA A O 1
ATOM 745 N N . ALA A 1 93 ? 0.094 -35.513 3.889 1.00 90.94 93 ALA A N 1
ATOM 746 C CA . ALA A 1 93 ? -1.210 -35.245 4.488 1.00 90.94 93 ALA A CA 1
ATOM 747 C C . ALA A 1 93 ? -2.255 -36.295 4.080 1.00 90.94 93 ALA A C 1
ATOM 749 O O . ALA A 1 93 ? -3.012 -36.762 4.931 1.00 90.94 9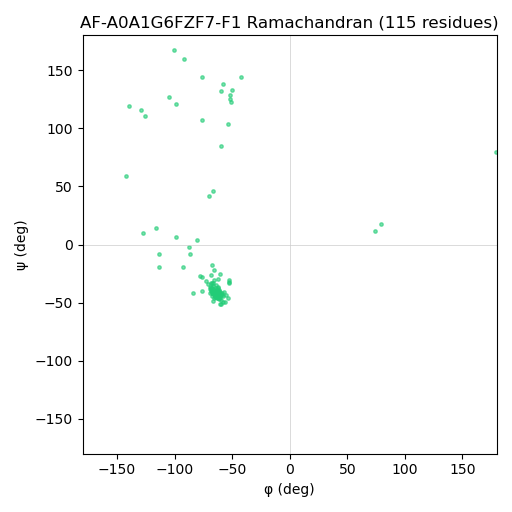3 ALA A O 1
ATOM 750 N N . MET A 1 94 ? -2.270 -36.716 2.810 1.00 89.56 94 MET A N 1
ATOM 751 C CA . MET A 1 94 ? -3.148 -37.788 2.331 1.00 89.56 94 MET A CA 1
ATOM 752 C C . MET A 1 94 ? -2.851 -39.121 3.023 1.00 89.56 94 MET A C 1
ATOM 754 O O . MET A 1 94 ? -3.786 -39.807 3.433 1.00 89.56 94 MET A O 1
ATOM 758 N N . GLY A 1 95 ? -1.573 -39.459 3.225 1.00 87.75 95 GLY A N 1
ATOM 759 C CA . GLY A 1 95 ? -1.175 -40.639 3.999 1.00 87.75 95 GLY A CA 1
ATOM 760 C C . GLY A 1 95 ? -1.727 -40.612 5.427 1.00 87.75 95 GLY A C 1
ATOM 761 O O . GLY A 1 95 ? -2.390 -41.556 5.853 1.00 87.75 95 GLY A O 1
ATOM 762 N N . ILE A 1 96 ? -1.553 -39.488 6.128 1.00 90.75 96 ILE A N 1
ATOM 763 C CA . ILE A 1 96 ? -2.070 -39.307 7.494 1.00 90.75 96 ILE A CA 1
ATOM 764 C C . ILE A 1 96 ? -3.600 -39.435 7.529 1.00 90.75 96 ILE A C 1
ATOM 766 O O . ILE A 1 96 ? -4.141 -40.091 8.416 1.00 90.75 96 ILE A O 1
ATOM 770 N N . LEU A 1 97 ? -4.318 -38.844 6.569 1.00 87.50 97 LEU A N 1
ATOM 771 C CA . LEU A 1 97 ? -5.781 -38.934 6.502 1.00 87.50 97 LEU A CA 1
ATOM 772 C C . LEU A 1 97 ? -6.269 -40.371 6.264 1.00 87.50 97 LEU A C 1
ATOM 774 O O . LEU A 1 97 ? -7.253 -40.794 6.876 1.00 87.50 97 LEU A O 1
ATOM 778 N N . VAL A 1 98 ? -5.583 -41.138 5.413 1.00 88.56 98 VAL A N 1
ATOM 779 C CA . VAL A 1 98 ? -5.889 -42.560 5.188 1.00 88.56 98 VAL A CA 1
ATOM 780 C C . VAL A 1 98 ? -5.650 -43.372 6.459 1.00 88.56 98 VAL A C 1
ATOM 782 O O . VAL A 1 98 ? -6.493 -44.195 6.823 1.00 88.56 98 VAL A O 1
ATOM 785 N N . ASP A 1 99 ? -4.550 -43.119 7.165 1.00 86.62 99 ASP A N 1
ATOM 786 C CA . ASP A 1 99 ? -4.237 -43.811 8.415 1.00 86.62 99 ASP A CA 1
ATOM 787 C C . ASP A 1 99 ? -5.253 -43.482 9.516 1.00 86.62 99 ASP A C 1
ATOM 789 O O . ASP A 1 99 ? -5.758 -44.391 10.177 1.00 86.62 99 ASP A O 1
ATOM 793 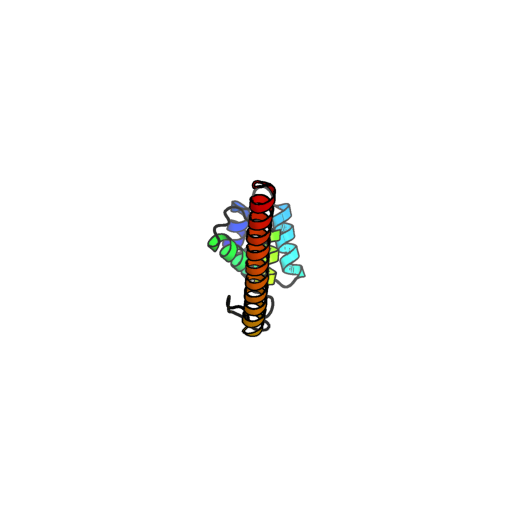N N . LEU A 1 100 ? -5.644 -42.212 9.656 1.00 85.69 100 LEU A N 1
ATOM 794 C CA . LEU A 1 100 ? -6.703 -41.794 10.580 1.00 85.69 100 LEU A CA 1
ATOM 795 C C . LEU A 1 100 ? -8.047 -42.455 10.249 1.00 85.69 100 LEU A C 1
ATOM 797 O O . LEU A 1 100 ? -8.745 -42.909 11.156 1.00 85.69 100 LEU A O 1
ATOM 801 N N . THR A 1 101 ? -8.393 -42.561 8.963 1.00 84.38 101 THR A N 1
ATOM 802 C CA . THR A 1 101 ? -9.627 -43.231 8.515 1.00 84.38 101 THR A CA 1
ATOM 803 C C . THR A 1 101 ? -9.608 -44.714 8.889 1.00 84.38 101 THR A C 1
ATOM 805 O O . THR A 1 101 ? -10.560 -45.218 9.479 1.00 84.38 101 THR A O 1
ATOM 808 N N . ARG A 1 102 ? -8.486 -45.407 8.653 1.00 83.94 102 ARG A N 1
ATOM 809 C CA . ARG A 1 102 ? -8.313 -46.819 9.040 1.00 83.94 102 ARG A CA 1
ATOM 810 C C . ARG A 1 102 ? -8.390 -47.031 10.549 1.00 83.94 102 ARG A C 1
ATOM 812 O O . ARG A 1 102 ? -8.933 -48.042 10.998 1.00 83.94 102 ARG A O 1
ATOM 819 N N . MET A 1 103 ? -7.852 -46.101 11.336 1.00 83.25 103 MET A N 1
ATOM 820 C CA . MET A 1 103 ? -7.954 -46.148 12.795 1.00 83.25 103 MET A CA 1
ATOM 821 C C . MET A 1 103 ? -9.400 -45.956 13.262 1.00 83.25 103 MET A C 1
ATOM 823 O O . MET A 1 103 ? -9.844 -46.688 14.147 1.00 83.25 103 MET A O 1
ATOM 827 N N . MET A 1 104 ? -10.156 -45.035 12.655 1.00 83.25 104 MET A N 1
ATOM 828 C CA . MET A 1 104 ? -11.585 -44.868 12.947 1.00 83.25 104 MET A CA 1
ATOM 829 C C . MET A 1 104 ? -12.396 -46.123 12.600 1.00 83.25 104 MET A C 1
ATOM 831 O O . MET A 1 104 ? -13.156 -46.586 13.449 1.00 83.25 104 MET A O 1
ATOM 835 N N . ASP A 1 105 ? -12.178 -46.727 11.429 1.00 75.75 105 ASP A N 1
ATOM 836 C CA . ASP A 1 105 ? -12.856 -47.971 11.032 1.00 75.75 105 ASP A CA 1
ATOM 837 C C . ASP A 1 105 ? -12.520 -49.135 11.979 1.00 75.75 105 ASP A C 1
ATOM 839 O O . ASP A 1 105 ? -13.399 -49.891 12.396 1.00 75.75 105 ASP A O 1
ATOM 843 N N . SER A 1 106 ? -11.256 -49.247 12.399 1.00 69.31 106 SER A N 1
ATOM 844 C CA . SER A 1 106 ? -10.820 -50.274 13.359 1.00 69.31 106 SER A CA 1
ATOM 845 C C . SER A 1 106 ? -11.435 -50.064 14.748 1.00 69.31 106 SER A C 1
ATOM 847 O O . SER A 1 106 ? -11.789 -51.027 15.427 1.00 69.31 106 SER A O 1
ATOM 849 N N . THR A 1 107 ? -11.604 -48.805 15.161 1.00 65.50 107 THR A N 1
ATOM 850 C CA . THR A 1 107 ? -12.247 -48.449 16.434 1.00 65.50 107 THR A CA 1
ATOM 851 C C . THR A 1 107 ? -13.746 -48.767 16.403 1.00 65.50 107 THR A C 1
ATOM 853 O O . THR A 1 107 ? -14.284 -49.237 17.403 1.00 65.50 107 THR A O 1
ATOM 856 N N . GLN A 1 108 ? -14.417 -48.583 15.259 1.00 60.44 108 GLN A N 1
ATOM 857 C CA . GLN A 1 108 ? -15.821 -48.979 15.089 1.00 60.44 108 GLN A CA 1
ATOM 858 C C . GLN A 1 108 ? -16.016 -50.502 15.034 1.00 60.44 108 GLN A C 1
ATOM 860 O O . GLN A 1 108 ? -17.009 -51.009 15.552 1.00 60.44 108 GLN A O 1
ATOM 865 N N . ALA A 1 109 ? -15.069 -51.251 14.464 1.00 58.34 109 ALA A N 1
ATOM 866 C CA . ALA A 1 109 ? -15.126 -52.713 14.473 1.00 58.34 109 ALA A CA 1
ATOM 867 C C . ALA A 1 109 ? -14.980 -53.291 15.894 1.00 58.34 109 ALA A C 1
ATOM 869 O O . ALA A 1 109 ? -15.680 -54.237 16.248 1.00 58.34 109 ALA A O 1
ATOM 870 N N . LEU A 1 110 ? -14.119 -52.702 16.731 1.00 57.69 110 LEU A N 1
ATOM 871 C CA . LEU A 1 110 ? -13.930 -53.119 18.127 1.00 57.69 110 LEU A CA 1
ATOM 872 C C . LEU A 1 110 ? -15.167 -52.841 18.998 1.00 57.69 110 LEU A C 1
ATOM 874 O O . LEU A 1 110 ? -15.576 -53.712 19.761 1.00 57.69 110 LEU A O 1
ATOM 878 N N . THR A 1 111 ? -15.826 -51.687 18.839 1.00 58.62 111 THR A N 1
ATOM 879 C CA . THR A 1 111 ? -17.061 -51.378 19.588 1.00 58.62 111 THR A CA 1
ATOM 880 C C . THR A 1 111 ? -18.249 -52.253 19.179 1.00 58.62 111 THR A C 1
ATOM 882 O O . THR A 1 111 ? -19.143 -52.500 19.993 1.00 58.62 111 THR A O 1
ATOM 885 N N . GLN A 1 112 ? -18.263 -52.769 17.947 1.00 54.44 112 GLN A N 1
ATOM 886 C CA . GLN A 1 112 ? -19.302 -53.688 17.479 1.00 54.44 112 GLN A CA 1
ATOM 887 C C . GLN A 1 112 ? -19.126 -55.116 18.028 1.00 54.44 112 GLN A C 1
ATOM 889 O O . GLN A 1 112 ? -20.121 -55.810 18.225 1.00 54.44 112 GLN A O 1
ATOM 894 N N . ILE A 1 113 ? -17.890 -55.537 18.330 1.00 56.38 113 ILE A N 1
ATOM 895 C CA . ILE A 1 113 ? -17.594 -56.850 18.931 1.00 56.38 113 ILE A CA 1
ATOM 896 C C . ILE A 1 113 ? -17.936 -56.861 20.431 1.00 56.38 113 ILE A C 1
ATOM 898 O O . ILE A 1 113 ? -18.536 -57.826 20.899 1.00 56.38 113 ILE A O 1
ATOM 902 N N . ASP A 1 114 ? -17.654 -55.779 21.168 1.00 54.53 114 ASP A N 1
ATOM 903 C CA . ASP A 1 114 ? -18.051 -55.640 22.585 1.00 54.53 114 ASP A CA 1
ATOM 904 C C . ASP A 1 114 ? -19.575 -55.524 22.788 1.00 54.53 114 ASP A C 1
ATOM 906 O O . ASP A 1 114 ? -20.075 -55.742 23.885 1.00 54.53 114 ASP A O 1
ATOM 910 N N . SER A 1 115 ? -20.336 -55.208 21.734 1.00 53.75 115 SER A N 1
ATOM 911 C CA . SER A 1 115 ? -21.807 -55.132 21.783 1.00 53.75 115 SER A CA 1
ATOM 912 C C . SER A 1 115 ? -22.506 -56.477 21.511 1.00 53.75 115 SER A C 1
ATOM 914 O O . SER A 1 115 ? -23.736 -56.538 21.519 1.00 53.75 115 SER A O 1
ATOM 916 N N . LEU A 1 116 ? -21.745 -57.538 21.214 1.00 55.72 116 LEU A N 1
ATOM 917 C CA . LEU A 1 116 ? -22.247 -58.877 20.870 1.00 55.72 116 LEU A CA 1
ATOM 918 C C . LEU A 1 116 ? -21.838 -59.960 21.888 1.00 55.72 116 LEU A C 1
ATOM 920 O O . LEU A 1 116 ? -21.995 -61.148 21.599 1.00 55.72 116 LEU A O 1
ATOM 924 N N . ASN A 1 117 ? -21.351 -59.562 23.065 1.00 44.84 117 ASN A N 1
ATOM 925 C CA . ASN A 1 117 ? -21.026 -60.439 24.195 1.00 44.84 117 ASN A CA 1
ATOM 926 C C . ASN A 1 117 ? -21.758 -59.971 25.462 1.00 44.84 117 ASN A C 1
ATOM 928 O O . ASN A 1 117 ? -22.026 -60.824 26.335 1.00 44.84 117 ASN A O 1
#